Protein AF-A0A2S9IX13-F1 (afdb_monomer_lite)

InterPro domains:
  IPR019446 25S rRNA (uridine-N(3))-methyltransferase BMT5-like [PF10354] (1-158)

Sequence (164 aa):
MLLGEGNLSFSVSLAQLAEQNVDMVSTTFEKEVHYSETAAKNARFLRRRGIKVLSGVDATDLTKFFGPVRFDLIVFQFPNVGSREPLYGRNPNHVLVRRVLGSAGSHLSYKGQVAITVVNSPHYDGAFDMDSAAKRNGYEPPRAHPFKFSDYPGYTHVKRKRTA

Structure (mmCIF, N/CA/C/O backbone):
data_AF-A0A2S9IX13-F1
#
_entry.id   AF-A0A2S9IX13-F1
#
loop_
_atom_site.group_PDB
_atom_site.id
_atom_site.type_symbol
_atom_site.label_atom_id
_atom_site.label_alt_id
_atom_site.label_comp_id
_atom_site.label_asym_id
_atom_site.label_entity_id
_atom_site.label_seq_id
_atom_site.pdbx_PDB_ins_code
_atom_site.Cartn_x
_atom_site.Cartn_y
_atom_site.Cartn_z
_atom_site.occupancy
_atom_site.B_iso_or_equiv
_atom_site.auth_seq_id
_atom_site.auth_comp_id
_atom_site.auth_asym_id
_atom_site.auth_atom_id
_atom_site.pdbx_PDB_model_num
ATOM 1 N N . MET A 1 1 ? -5.699 -5.256 5.103 1.00 97.00 1 MET A N 1
ATOM 2 C CA . MET A 1 1 ? -4.713 -4.193 5.405 1.00 97.00 1 MET A CA 1
ATOM 3 C C . MET A 1 1 ? -4.647 -3.201 4.252 1.00 97.00 1 MET A C 1
ATOM 5 O O . MET A 1 1 ? -4.562 -3.629 3.108 1.00 97.00 1 MET A O 1
ATOM 9 N N . LEU A 1 2 ? -4.654 -1.902 4.549 1.00 97.50 2 LEU A N 1
ATOM 10 C CA . LEU A 1 2 ? -4.349 -0.827 3.600 1.00 97.50 2 LEU A CA 1
ATOM 11 C C . LEU A 1 2 ? -2.910 -0.370 3.841 1.00 97.50 2 LEU A C 1
ATOM 13 O O . LEU A 1 2 ? -2.577 0.061 4.944 1.00 97.50 2 LEU A O 1
ATOM 17 N N . LEU A 1 3 ? -2.057 -0.539 2.838 1.00 97.06 3 LEU A N 1
ATOM 18 C CA . LEU A 1 3 ? -0.615 -0.368 2.936 1.00 97.06 3 LEU A CA 1
ATOM 19 C C . LEU A 1 3 ? -0.181 0.967 2.334 1.00 97.06 3 LEU A C 1
ATOM 21 O O . LEU A 1 3 ? -0.524 1.270 1.195 1.00 97.06 3 LEU A O 1
ATOM 25 N N . GLY A 1 4 ? 0.633 1.729 3.065 1.00 95.06 4 GLY A N 1
ATOM 26 C CA . GLY A 1 4 ? 1.297 2.916 2.520 1.00 95.06 4 GLY A CA 1
ATOM 27 C C . GLY A 1 4 ? 0.342 4.052 2.147 1.00 95.06 4 GLY A C 1
ATOM 28 O O . GLY A 1 4 ? 0.615 4.800 1.210 1.00 95.06 4 GLY A O 1
ATOM 29 N N . GLU A 1 5 ? -0.762 4.189 2.875 1.00 94.38 5 GLU A N 1
ATOM 30 C CA . GLU A 1 5 ? -1.694 5.300 2.741 1.00 94.38 5 GLU A CA 1
ATOM 31 C C . GLU A 1 5 ? -0.963 6.643 2.896 1.00 94.38 5 GLU A C 1
ATOM 33 O O . GLU A 1 5 ? -0.013 6.787 3.671 1.00 94.38 5 GLU A O 1
ATOM 38 N N . GLY A 1 6 ? -1.420 7.642 2.139 1.00 91.44 6 GLY A N 1
ATOM 39 C CA . GLY A 1 6 ? -0.958 9.021 2.272 1.00 91.44 6 GLY A CA 1
ATOM 40 C C . GLY A 1 6 ? -1.638 9.702 3.455 1.00 91.44 6 GLY A C 1
ATOM 41 O O . GLY A 1 6 ? -1.281 9.505 4.610 1.00 91.44 6 GLY A O 1
ATOM 42 N N . ASN A 1 7 ? -2.675 10.487 3.170 1.00 95.06 7 ASN A N 1
ATOM 43 C CA . ASN A 1 7 ? -3.451 11.191 4.192 1.00 95.06 7 ASN A CA 1
ATOM 44 C C . ASN A 1 7 ? -4.575 10.346 4.826 1.00 95.06 7 ASN A C 1
ATOM 46 O O . ASN A 1 7 ? -5.467 10.920 5.446 1.00 95.06 7 ASN A O 1
ATOM 50 N N . LEU A 1 8 ? -4.579 9.020 4.634 1.00 96.88 8 LEU A N 1
ATOM 51 C CA . LEU A 1 8 ? -5.592 8.078 5.144 1.00 96.88 8 LEU A CA 1
ATOM 52 C C . LEU A 1 8 ? -7.029 8.290 4.621 1.00 96.88 8 LEU A C 1
ATOM 54 O O . LEU A 1 8 ? -7.963 7.678 5.135 1.00 96.88 8 LEU A O 1
ATOM 58 N N . SER A 1 9 ? -7.250 9.152 3.622 1.00 96.31 9 SER A N 1
ATOM 59 C CA . SER A 1 9 ? -8.612 9.463 3.153 1.00 96.31 9 SER A CA 1
ATOM 60 C C . SER A 1 9 ? -9.317 8.273 2.496 1.00 96.31 9 SER A C 1
ATOM 62 O O . SER A 1 9 ? -10.529 8.139 2.640 1.00 96.31 9 SER A O 1
ATOM 64 N N . PHE A 1 10 ? -8.582 7.365 1.846 1.00 95.25 10 PHE A N 1
ATOM 65 C CA . PHE A 1 10 ? -9.175 6.142 1.300 1.00 95.25 10 PHE A CA 1
ATOM 66 C C . PHE A 1 10 ? -9.645 5.213 2.416 1.00 95.25 10 PHE A C 1
ATOM 68 O O . PHE A 1 10 ? -10.772 4.725 2.392 1.00 95.25 10 PHE A O 1
ATOM 75 N N . SER A 1 11 ? -8.804 5.037 3.439 1.00 96.12 11 SER A N 1
ATOM 76 C CA . SER A 1 11 ? -9.167 4.302 4.652 1.00 96.12 11 SER A CA 1
ATOM 77 C C . SER A 1 11 ? -10.440 4.853 5.299 1.00 96.12 11 SER A C 1
ATOM 79 O O . SER A 1 11 ? -11.306 4.081 5.705 1.00 96.12 11 SER A O 1
ATOM 81 N N . VAL A 1 12 ? -10.567 6.183 5.387 1.00 96.19 12 VAL A N 1
ATOM 82 C CA . VAL A 1 12 ? -11.772 6.847 5.915 1.00 96.19 12 VAL A CA 1
ATOM 83 C C . VAL A 1 12 ? -12.986 6.544 5.045 1.00 96.19 12 VAL A C 1
ATOM 85 O O . VAL A 1 12 ? -14.016 6.151 5.585 1.00 96.19 12 VAL A O 1
ATOM 88 N N . SER A 1 13 ? -12.853 6.675 3.724 1.00 94.81 13 SER A N 1
ATOM 89 C CA . SER A 1 13 ? -13.936 6.400 2.777 1.00 94.81 13 SER A CA 1
ATOM 90 C C . SER A 1 13 ? -14.454 4.963 2.909 1.00 94.81 13 SER A C 1
ATOM 92 O O . SER A 1 13 ? -15.651 4.752 3.086 1.00 94.81 13 SER A O 1
ATOM 94 N N . LEU A 1 14 ? -13.555 3.973 2.961 1.00 93.56 14 LEU A N 1
ATOM 95 C CA . LEU A 1 14 ? -13.926 2.572 3.188 1.00 93.56 14 LEU A CA 1
ATOM 96 C C . LEU A 1 14 ? -14.633 2.357 4.531 1.00 93.56 14 LEU A C 1
ATOM 98 O O . LEU A 1 14 ? -15.655 1.679 4.589 1.00 93.56 14 LEU A O 1
ATOM 102 N N . ALA A 1 15 ? -14.127 2.962 5.607 1.00 93.88 15 ALA A N 1
ATOM 103 C CA . ALA A 1 15 ? -14.741 2.860 6.931 1.00 93.88 15 ALA A CA 1
ATOM 104 C C . ALA A 1 15 ? -16.132 3.522 7.008 1.00 93.88 15 ALA A C 1
ATOM 106 O O . ALA A 1 15 ? -16.931 3.191 7.886 1.00 93.88 15 ALA A O 1
ATOM 107 N N . GLN A 1 16 ? -16.412 4.490 6.132 1.00 92.00 16 GLN A N 1
ATOM 108 C CA . GLN A 1 16 ? -17.718 5.140 6.019 1.00 92.00 16 GLN A CA 1
ATOM 109 C C . GLN A 1 16 ? -18.697 4.345 5.154 1.00 92.00 16 GLN A C 1
ATOM 111 O O . GLN A 1 16 ? -19.881 4.335 5.472 1.00 92.00 16 GLN A O 1
ATOM 116 N N . LEU A 1 17 ? -18.211 3.700 4.091 1.00 90.69 17 LEU A N 1
ATOM 117 C CA . LEU A 1 17 ? -19.016 2.854 3.207 1.00 90.69 17 LEU A CA 1
ATOM 118 C C . LEU A 1 17 ? -19.413 1.526 3.854 1.00 90.69 17 LEU A C 1
ATOM 120 O O . LEU A 1 17 ? -20.418 0.934 3.476 1.00 90.69 17 LEU A O 1
ATOM 124 N N . ALA A 1 18 ? -18.623 1.040 4.808 1.00 86.25 18 ALA A N 1
ATOM 125 C CA . ALA A 1 18 ? -18.929 -0.200 5.491 1.00 86.25 18 ALA A CA 1
ATOM 126 C C . ALA A 1 18 ? -20.147 -0.057 6.415 1.00 86.25 18 ALA A C 1
ATOM 128 O O . ALA A 1 18 ? -20.168 0.775 7.323 1.00 86.25 18 ALA A O 1
ATOM 129 N N . GLU A 1 19 ? -21.134 -0.930 6.212 1.00 75.44 19 GLU A N 1
ATOM 130 C CA . GLU A 1 19 ? -22.338 -1.027 7.048 1.00 75.44 19 GLU A CA 1
ATOM 131 C C . GLU A 1 19 ? -22.031 -1.535 8.468 1.00 75.44 19 GLU A C 1
ATOM 133 O O . GLU A 1 19 ? -22.793 -1.297 9.402 1.00 75.44 19 GLU A O 1
ATOM 138 N N . GLN A 1 20 ? -20.902 -2.231 8.636 1.00 77.31 20 GLN A N 1
ATOM 139 C CA . GLN A 1 20 ? -20.442 -2.821 9.892 1.00 77.31 20 GLN A CA 1
ATOM 140 C C . GLN A 1 20 ? -19.000 -2.401 10.201 1.00 77.31 20 GLN A C 1
ATOM 142 O O . GLN A 1 20 ? -18.292 -1.857 9.352 1.00 77.31 20 GLN A O 1
ATOM 147 N N . ASN A 1 21 ? -18.547 -2.673 11.430 1.00 78.62 21 ASN A N 1
ATOM 148 C CA . ASN A 1 21 ? -17.154 -2.455 11.813 1.00 78.62 21 ASN A CA 1
ATOM 149 C C . ASN A 1 21 ? -16.223 -3.249 10.888 1.00 78.62 21 ASN A C 1
ATOM 151 O O . ASN A 1 21 ? -16.325 -4.470 10.790 1.00 78.62 21 ASN A O 1
ATOM 155 N N . VAL A 1 22 ? -15.307 -2.546 10.222 1.00 82.88 22 VAL A N 1
ATOM 156 C CA . VAL A 1 22 ? -14.321 -3.163 9.334 1.00 82.88 22 VAL A CA 1
ATOM 157 C C . VAL A 1 22 ? -13.132 -3.626 10.161 1.00 82.88 22 VAL A C 1
ATOM 159 O O . VAL A 1 22 ? -12.460 -2.802 10.786 1.00 82.88 22 VAL A O 1
ATOM 162 N N . ASP A 1 23 ? -12.826 -4.923 10.114 1.00 90.94 23 ASP A N 1
ATOM 163 C CA . ASP A 1 23 ? -11.546 -5.434 10.601 1.00 90.94 23 ASP A CA 1
ATOM 164 C C . ASP A 1 23 ? -10.439 -5.064 9.605 1.00 90.94 23 ASP A C 1
ATOM 166 O O . ASP A 1 23 ? -10.137 -5.767 8.637 1.00 90.94 23 ASP A O 1
ATOM 170 N N . MET A 1 24 ? -9.887 -3.866 9.789 1.00 94.62 24 MET A N 1
ATOM 171 C CA . MET A 1 24 ? -8.820 -3.343 8.952 1.00 94.62 24 MET A CA 1
ATOM 172 C C . MET A 1 24 ? -7.705 -2.710 9.773 1.00 94.62 24 MET A C 1
ATOM 174 O O . MET A 1 24 ? -7.908 -2.035 10.781 1.00 94.62 24 MET A O 1
ATOM 178 N N . VAL A 1 25 ? -6.496 -2.867 9.245 1.00 97.81 25 VAL A N 1
ATOM 179 C CA . VAL A 1 25 ? -5.320 -2.093 9.631 1.00 97.81 25 VAL A CA 1
ATOM 180 C C . VAL A 1 25 ? -4.989 -1.151 8.485 1.00 97.81 25 VAL A C 1
ATOM 182 O O . VAL A 1 25 ? -4.886 -1.598 7.340 1.00 97.81 25 VAL A O 1
ATOM 185 N N . SER A 1 26 ? -4.809 0.128 8.794 1.00 97.81 26 SER A N 1
ATOM 186 C CA . SER A 1 26 ? -4.337 1.143 7.856 1.00 97.81 26 SER A CA 1
ATOM 187 C C . SER A 1 26 ? -2.923 1.576 8.227 1.00 97.81 26 SER A C 1
ATOM 189 O O . SER A 1 26 ? -2.625 1.789 9.407 1.00 97.81 26 SER A O 1
ATOM 191 N N . THR A 1 27 ? -2.032 1.661 7.242 1.00 98.19 27 THR A N 1
ATOM 192 C CA . THR A 1 27 ? -0.629 2.001 7.474 1.00 98.19 27 THR A CA 1
ATOM 193 C C . THR A 1 27 ? -0.173 3.169 6.623 1.00 98.19 27 THR A C 1
ATOM 195 O O . THR A 1 27 ? -0.571 3.291 5.470 1.00 98.19 27 THR A O 1
ATOM 198 N N . THR A 1 28 ? 0.713 4.002 7.164 1.00 96.94 28 THR A N 1
ATOM 199 C CA . THR A 1 28 ? 1.405 5.059 6.415 1.00 96.94 28 THR A CA 1
ATOM 200 C C . THR A 1 28 ? 2.909 4.831 6.468 1.00 96.94 28 THR A C 1
ATOM 202 O O . THR A 1 28 ? 3.443 4.400 7.490 1.00 96.94 28 THR A O 1
ATOM 205 N N . PHE A 1 29 ? 3.620 5.191 5.399 1.00 94.88 29 PHE A N 1
ATOM 206 C CA . PHE A 1 29 ? 5.088 5.229 5.440 1.00 94.88 29 PHE A CA 1
ATOM 207 C C . PHE A 1 29 ? 5.605 6.426 6.245 1.00 94.88 29 PHE A C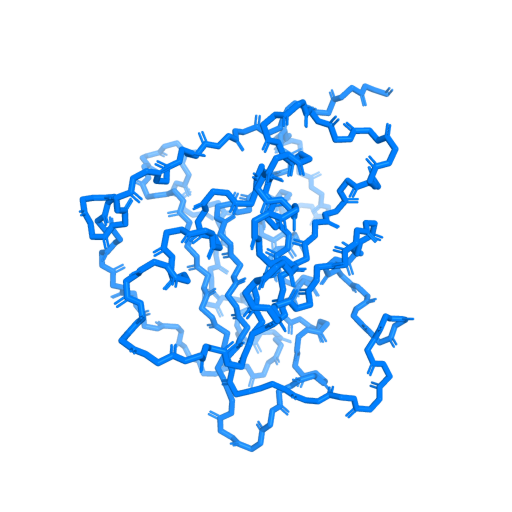 1
ATOM 209 O O . PHE A 1 29 ? 6.638 6.357 6.901 1.00 94.88 29 PHE A O 1
ATOM 216 N N . GLU A 1 30 ? 4.899 7.555 6.186 1.00 93.75 30 GLU A N 1
ATOM 217 C CA . GLU A 1 30 ? 5.215 8.720 7.008 1.00 93.75 30 GLU A CA 1
ATOM 218 C C . GLU A 1 30 ? 4.991 8.399 8.490 1.00 93.75 30 GLU A C 1
ATOM 220 O O . GLU A 1 30 ? 4.031 7.704 8.836 1.00 93.75 30 GLU A O 1
ATOM 225 N N . LYS A 1 31 ? 5.888 8.880 9.358 1.00 95.81 31 LYS A N 1
ATOM 226 C CA . LYS A 1 31 ? 5.717 8.796 10.812 1.00 95.81 31 LYS A CA 1
ATOM 227 C C . LYS A 1 31 ? 4.663 9.801 11.258 1.00 95.81 31 LYS A C 1
ATOM 229 O O . LYS A 1 31 ? 4.610 10.905 10.731 1.00 95.81 31 LYS A O 1
ATOM 234 N N . GLU A 1 32 ? 3.896 9.454 12.283 1.00 95.25 32 GLU A N 1
ATOM 235 C CA . GLU A 1 32 ? 2.777 10.277 12.763 1.00 95.25 32 GLU A CA 1
ATOM 236 C C . GLU A 1 32 ? 3.171 11.713 13.147 1.00 95.25 32 GLU A C 1
ATOM 238 O O . GLU A 1 32 ? 2.407 12.640 12.906 1.00 95.25 32 GLU A O 1
ATOM 243 N N . VAL A 1 33 ? 4.393 11.924 13.648 1.00 96.50 33 VAL A N 1
ATOM 244 C CA . VAL A 1 33 ? 4.935 13.264 13.954 1.00 96.50 33 VAL A CA 1
ATOM 245 C C . VAL A 1 33 ? 5.012 14.195 12.733 1.00 96.50 33 VAL A C 1
ATOM 247 O O . VAL A 1 33 ? 5.068 15.410 12.888 1.00 96.50 33 VAL A O 1
ATOM 250 N N . HIS A 1 34 ? 4.999 13.642 11.519 1.00 96.12 34 HIS A N 1
ATOM 251 C CA . HIS A 1 34 ? 5.045 14.395 10.264 1.00 96.12 34 HIS A CA 1
ATOM 252 C C . HIS A 1 34 ? 3.689 14.464 9.555 1.00 96.12 34 HIS A C 1
ATOM 254 O O . HIS A 1 34 ? 3.602 15.005 8.457 1.00 96.12 34 HIS A O 1
ATOM 260 N N . TYR A 1 35 ? 2.622 13.940 10.162 1.00 96.38 35 TYR A N 1
ATOM 261 C CA . TYR A 1 35 ? 1.299 14.007 9.562 1.00 96.38 35 TYR A CA 1
ATOM 262 C C . TYR A 1 35 ? 0.850 15.450 9.345 1.00 96.38 35 TYR A C 1
ATOM 264 O O . TYR A 1 35 ? 0.857 16.277 10.256 1.00 96.38 35 TYR A O 1
ATOM 272 N N . SER A 1 36 ? 0.341 15.716 8.142 1.00 96.00 36 SER A N 1
ATOM 273 C CA . SER A 1 36 ? -0.499 16.892 7.903 1.00 96.00 36 SER A CA 1
ATOM 274 C C . SER A 1 36 ? -1.717 16.896 8.835 1.00 96.00 36 SER A C 1
ATOM 276 O O . SER A 1 36 ? -2.174 15.846 9.295 1.00 96.00 36 SER A O 1
ATOM 278 N N . GLU A 1 37 ? -2.322 18.066 9.042 1.00 96.62 37 GLU A N 1
ATOM 279 C CA . GLU A 1 37 ? -3.553 18.188 9.831 1.00 96.62 37 GLU A CA 1
ATOM 280 C C . GLU A 1 37 ? -4.665 17.251 9.323 1.00 96.62 37 GLU A C 1
ATOM 282 O O . GLU A 1 37 ? -5.354 16.601 10.112 1.00 96.62 37 GLU A O 1
ATOM 287 N N . THR A 1 38 ? -4.782 17.111 7.996 1.00 96.19 38 THR A N 1
ATOM 288 C CA . THR A 1 38 ? -5.739 16.193 7.360 1.00 96.19 38 THR A CA 1
ATOM 289 C C . THR A 1 38 ? -5.434 14.737 7.706 1.00 96.19 38 THR A C 1
ATOM 291 O O . THR A 1 38 ? -6.333 14.011 8.132 1.00 96.19 38 THR A O 1
ATOM 294 N N . ALA A 1 39 ? -4.175 14.308 7.576 1.00 96.94 39 ALA A N 1
ATOM 295 C CA . ALA A 1 39 ? -3.770 12.945 7.919 1.00 96.94 39 ALA A CA 1
ATOM 296 C C . ALA A 1 39 ? -4.016 12.646 9.407 1.00 96.94 39 ALA A C 1
ATOM 298 O O . ALA A 1 39 ? -4.602 11.618 9.743 1.00 96.94 39 ALA A O 1
ATOM 299 N N . ALA A 1 40 ? -3.676 13.582 10.297 1.00 98.12 40 ALA A N 1
ATOM 300 C CA . ALA A 1 40 ? -3.911 13.444 11.731 1.00 98.12 40 ALA A CA 1
ATOM 301 C C . ALA A 1 40 ? -5.412 13.378 12.075 1.00 98.12 40 ALA A C 1
ATOM 303 O O . ALA A 1 40 ? -5.828 12.571 12.912 1.00 98.12 40 ALA A O 1
ATOM 304 N N . LYS A 1 41 ? -6.251 14.190 11.416 1.00 98.12 41 LYS A N 1
ATOM 305 C CA . LYS A 1 41 ? -7.715 14.141 11.569 1.00 98.12 41 LYS A CA 1
ATOM 306 C C . LYS A 1 41 ? -8.280 12.793 11.116 1.00 98.12 41 LYS A C 1
ATOM 308 O O . LYS A 1 41 ? -9.066 12.196 11.854 1.00 98.12 41 LYS A O 1
ATOM 313 N N . ASN A 1 42 ? -7.844 12.295 9.962 1.00 98.31 42 ASN A N 1
ATOM 314 C CA . ASN A 1 42 ? -8.278 11.006 9.425 1.00 98.31 42 ASN A CA 1
ATOM 315 C C . ASN A 1 42 ? -7.816 9.838 10.310 1.00 98.31 42 ASN A C 1
ATOM 317 O O . ASN A 1 42 ? -8.618 8.963 10.631 1.00 98.31 42 ASN A O 1
ATOM 321 N N . ALA A 1 43 ? -6.576 9.866 10.812 1.00 98.19 43 ALA A N 1
ATOM 322 C CA . ALA A 1 43 ? -6.073 8.878 11.768 1.00 98.19 43 ALA A CA 1
ATOM 323 C C . ALA A 1 43 ? -6.930 8.820 13.042 1.00 98.19 43 ALA A C 1
ATOM 325 O O . ALA A 1 43 ? -7.309 7.737 13.492 1.00 98.19 43 ALA A O 1
ATOM 326 N N . ARG A 1 44 ? -7.286 9.983 13.611 1.00 98.25 44 ARG A N 1
ATOM 327 C CA . ARG A 1 44 ? -8.174 10.058 14.785 1.00 98.25 44 ARG A CA 1
ATOM 328 C C . ARG A 1 44 ? -9.567 9.510 14.490 1.00 98.25 44 ARG A C 1
ATOM 330 O O . ARG A 1 44 ? -10.112 8.796 15.327 1.00 98.25 44 ARG A O 1
ATOM 337 N N . PHE A 1 45 ? -10.137 9.830 13.329 1.00 96.94 45 PHE A N 1
ATOM 338 C CA . PHE A 1 45 ? -11.437 9.298 12.916 1.00 96.94 45 PHE A CA 1
ATOM 339 C C . PHE A 1 45 ? -11.420 7.765 12.849 1.00 96.94 45 PHE A C 1
ATOM 341 O O . PHE A 1 45 ? -12.272 7.119 13.455 1.00 96.94 45 PHE A O 1
ATOM 348 N N . LEU A 1 46 ? -10.415 7.187 12.186 1.00 97.12 46 LEU A N 1
ATOM 349 C CA . LEU A 1 46 ? -10.265 5.737 12.047 1.00 97.12 46 LEU A CA 1
ATOM 350 C C . LEU A 1 46 ? -10.114 5.051 13.409 1.00 97.12 46 LEU A C 1
ATOM 352 O O . LEU A 1 46 ? -10.844 4.112 13.712 1.00 97.12 46 LEU A O 1
ATOM 356 N N . ARG A 1 47 ? -9.245 5.576 14.280 1.00 96.88 47 ARG A N 1
ATOM 357 C CA . ARG A 1 47 ? -9.045 5.028 15.633 1.00 96.88 47 ARG A CA 1
ATOM 358 C C . ARG A 1 47 ? -10.324 5.059 16.472 1.00 96.88 47 ARG A C 1
ATOM 360 O O . ARG A 1 47 ? -10.605 4.099 17.180 1.00 96.88 47 ARG A O 1
ATOM 367 N N . ARG A 1 48 ? -11.137 6.118 16.359 1.00 95.38 48 ARG A N 1
ATOM 368 C CA . ARG A 1 48 ? -12.455 6.201 17.024 1.00 95.38 48 ARG A CA 1
ATOM 369 C C . ARG A 1 48 ? -13.458 5.164 16.507 1.00 95.38 48 ARG A C 1
ATOM 371 O O . ARG A 1 48 ? -14.371 4.811 17.239 1.00 95.38 48 ARG A O 1
ATOM 378 N N . ARG A 1 49 ? -13.283 4.672 15.277 1.00 92.94 49 ARG A N 1
ATOM 379 C CA . ARG A 1 49 ? -14.053 3.563 14.686 1.00 92.94 49 ARG A CA 1
ATOM 380 C C . ARG A 1 49 ? -13.462 2.179 15.009 1.00 92.94 49 ARG A C 1
ATOM 382 O O . ARG A 1 49 ? -13.901 1.195 14.431 1.00 92.94 49 ARG A O 1
ATOM 389 N N . GLY A 1 50 ? -12.462 2.093 15.890 1.00 94.25 50 GLY A N 1
ATOM 390 C CA . GLY A 1 50 ? -11.799 0.832 16.247 1.00 94.25 50 GLY A CA 1
ATOM 391 C C . GLY A 1 50 ? -10.759 0.349 15.230 1.00 94.25 50 GLY A C 1
ATOM 392 O O . GLY A 1 50 ? -10.182 -0.718 15.409 1.00 94.25 50 GLY A O 1
ATOM 393 N N . ILE A 1 51 ? -10.472 1.133 14.187 1.00 96.25 51 ILE A N 1
ATOM 394 C CA . ILE A 1 51 ? -9.503 0.769 13.150 1.00 96.25 51 ILE A CA 1
ATOM 395 C C . ILE A 1 51 ? -8.082 1.050 13.639 1.00 96.25 51 ILE A C 1
ATOM 397 O O . ILE A 1 51 ? -7.757 2.155 14.093 1.00 96.25 51 ILE A O 1
ATOM 401 N N . LYS A 1 52 ? -7.197 0.062 13.486 1.00 96.94 52 LYS A N 1
ATOM 402 C CA . LYS A 1 52 ? -5.780 0.207 13.830 1.00 96.94 52 LYS A CA 1
ATOM 403 C C . LYS A 1 52 ? -5.065 1.050 12.772 1.00 96.94 52 LYS A C 1
ATOM 405 O O . LYS A 1 52 ? -5.075 0.710 11.592 1.00 96.94 52 LYS A O 1
ATOM 410 N N . VAL A 1 53 ? -4.399 2.122 13.207 1.00 98.00 53 VAL A N 1
ATOM 411 C CA . VAL A 1 53 ? 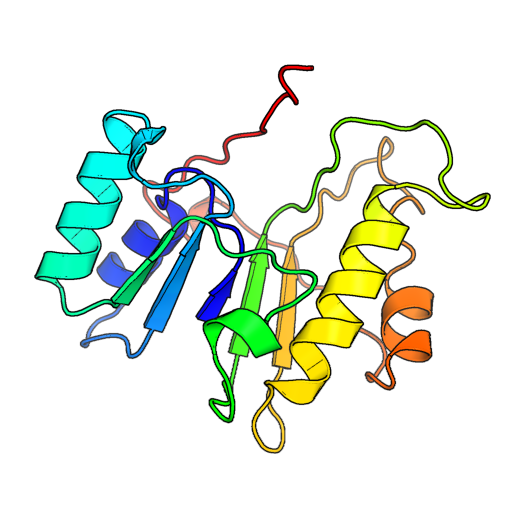-3.586 3.000 12.346 1.00 98.00 53 VAL A CA 1
ATOM 412 C C . VAL A 1 53 ? -2.125 2.944 12.783 1.00 98.00 53 VAL A C 1
ATOM 414 O O . VAL A 1 53 ? -1.813 3.345 13.909 1.00 98.00 53 VAL A O 1
ATOM 417 N N . LEU A 1 54 ? -1.249 2.461 11.899 1.00 97.94 54 LEU A N 1
ATOM 418 C CA . LEU A 1 54 ? 0.195 2.338 12.124 1.00 97.94 54 LEU A CA 1
ATOM 419 C C . LEU A 1 54 ? 0.974 3.301 11.221 1.00 97.94 54 LEU A C 1
ATOM 421 O O . LEU A 1 54 ? 0.761 3.335 10.014 1.00 97.94 54 LEU A O 1
ATOM 425 N N . SER A 1 55 ? 1.905 4.059 11.793 1.00 97.38 55 SER A N 1
ATOM 426 C CA . SER A 1 55 ? 2.738 5.010 11.049 1.00 97.38 55 SER A CA 1
ATOM 427 C C . SER A 1 55 ? 4.180 4.520 10.920 1.00 97.38 55 SER A C 1
ATOM 429 O O . SER A 1 55 ? 4.620 3.661 11.685 1.00 97.38 55 SER A O 1
ATOM 431 N N . GLY A 1 56 ? 4.927 5.054 9.951 1.00 96.69 56 GLY A N 1
ATOM 432 C CA . GLY A 1 56 ? 6.325 4.672 9.731 1.00 96.69 56 GLY A CA 1
ATOM 433 C C . GLY A 1 56 ? 6.533 3.265 9.158 1.00 96.69 56 GLY A C 1
ATOM 434 O O . GLY A 1 56 ? 7.626 2.720 9.310 1.00 96.69 56 GLY A O 1
ATOM 435 N N . VAL A 1 57 ? 5.509 2.658 8.552 1.00 97.31 57 VAL A N 1
ATOM 436 C CA . VAL A 1 57 ? 5.574 1.282 8.038 1.00 97.31 57 VAL A CA 1
ATOM 437 C C . VAL A 1 57 ? 6.265 1.260 6.677 1.00 97.31 57 VAL A C 1
ATOM 439 O O . VAL A 1 57 ? 5.771 1.841 5.708 1.00 97.31 57 VAL A O 1
ATOM 442 N N . ASP A 1 58 ? 7.390 0.551 6.594 1.00 95.62 58 ASP A N 1
ATOM 443 C CA . ASP A 1 58 ? 8.050 0.250 5.324 1.00 95.62 58 ASP A CA 1
ATOM 444 C C . ASP A 1 58 ? 7.365 -0.946 4.655 1.00 95.62 58 ASP A C 1
ATOM 446 O O . ASP A 1 58 ? 7.446 -2.082 5.119 1.00 95.62 58 ASP A O 1
ATOM 450 N N . ALA A 1 59 ? 6.694 -0.682 3.534 1.00 95.06 59 ALA A N 1
ATOM 451 C CA . ALA A 1 59 ? 5.989 -1.687 2.745 1.00 95.06 59 ALA A CA 1
ATOM 452 C C . ALA A 1 59 ? 6.911 -2.764 2.142 1.00 95.06 59 ALA A C 1
ATOM 454 O O . ALA A 1 59 ? 6.419 -3.786 1.665 1.00 95.06 59 ALA A O 1
ATOM 455 N N . THR A 1 60 ? 8.227 -2.537 2.129 1.00 95.25 60 THR A N 1
ATOM 456 C CA . THR A 1 60 ? 9.220 -3.496 1.632 1.00 95.25 60 THR A CA 1
ATOM 457 C C . THR A 1 60 ? 9.763 -4.434 2.717 1.00 95.25 60 THR A C 1
ATOM 459 O O . THR A 1 60 ? 10.460 -5.389 2.378 1.00 95.25 60 THR A O 1
ATOM 462 N N . ASP A 1 61 ? 9.397 -4.216 3.988 1.00 95.50 61 ASP A N 1
ATOM 463 C CA . ASP A 1 61 ? 9.775 -5.052 5.137 1.00 95.50 61 ASP A CA 1
ATOM 464 C C . ASP A 1 61 ? 8.642 -5.134 6.184 1.00 95.50 61 ASP A C 1
ATOM 466 O O . ASP A 1 61 ? 8.742 -4.647 7.311 1.00 95.50 61 ASP A O 1
ATOM 470 N N . LEU A 1 62 ? 7.520 -5.750 5.804 1.00 97.00 62 LEU A N 1
ATOM 471 C CA . LEU A 1 62 ? 6.352 -5.959 6.665 1.00 97.00 62 LEU A CA 1
ATOM 472 C C . LEU A 1 62 ? 6.640 -6.849 7.883 1.00 97.00 62 LEU A C 1
ATOM 474 O O . LEU A 1 62 ? 6.013 -6.652 8.929 1.00 97.00 62 LEU A O 1
ATOM 478 N N . THR A 1 63 ? 7.604 -7.770 7.793 1.00 96.12 63 THR A N 1
ATOM 479 C CA . THR A 1 63 ? 7.966 -8.691 8.885 1.00 96.12 63 THR A CA 1
ATOM 480 C C . THR A 1 63 ? 8.320 -7.925 10.151 1.00 96.12 63 THR A C 1
ATOM 482 O O . THR A 1 63 ? 7.869 -8.284 11.242 1.00 96.12 63 THR A O 1
ATOM 485 N N . LYS A 1 64 ? 9.044 -6.811 10.001 1.00 95.25 64 LYS A N 1
ATOM 486 C CA . LYS A 1 64 ? 9.435 -5.924 11.101 1.00 95.25 64 LYS A CA 1
ATOM 487 C C . LYS A 1 64 ? 8.253 -5.331 11.877 1.00 95.25 64 LYS A C 1
ATOM 489 O O . LYS A 1 64 ? 8.400 -5.018 13.056 1.00 95.25 64 LYS A O 1
ATOM 494 N N . PHE A 1 65 ? 7.098 -5.161 11.235 1.00 95.75 65 PHE A N 1
ATOM 495 C CA . PHE A 1 65 ? 5.936 -4.479 11.817 1.00 95.75 65 PHE A CA 1
ATOM 496 C C . PHE A 1 65 ? 4.810 -5.433 12.218 1.00 95.75 65 PHE A C 1
ATOM 498 O O . PHE A 1 65 ? 4.019 -5.107 13.105 1.00 95.75 65 PHE A O 1
ATOM 505 N N . PHE A 1 66 ? 4.722 -6.594 11.566 1.00 95.81 66 PHE A N 1
ATOM 506 C CA . PHE A 1 66 ? 3.582 -7.502 11.693 1.00 95.81 66 PHE A CA 1
ATOM 507 C C . PHE A 1 66 ? 3.945 -8.902 12.195 1.00 95.81 66 PHE A C 1
ATOM 509 O O . PHE A 1 66 ? 3.039 -9.651 12.554 1.00 95.81 66 PHE A O 1
ATOM 516 N N . GLY A 1 67 ? 5.230 -9.268 12.272 1.00 92.69 67 GLY A N 1
ATOM 517 C CA . GLY A 1 67 ? 5.655 -10.575 12.783 1.00 92.69 67 GLY A CA 1
ATOM 518 C C . GLY A 1 67 ? 4.911 -11.738 12.098 1.00 92.69 67 GLY A C 1
ATOM 519 O O . GLY A 1 67 ? 4.945 -11.841 10.873 1.00 92.69 67 GLY A O 1
ATOM 520 N N . PRO A 1 68 ? 4.213 -12.620 12.839 1.00 93.25 68 PRO A N 1
ATOM 521 C CA . PRO A 1 68 ? 3.484 -13.742 12.247 1.00 93.25 68 PRO A CA 1
ATOM 522 C C . PRO A 1 68 ? 2.089 -13.377 11.710 1.00 93.25 68 PRO A C 1
ATOM 524 O O . PRO A 1 68 ? 1.419 -14.243 11.152 1.00 93.25 68 PRO A O 1
ATOM 527 N N . VAL A 1 69 ? 1.621 -12.132 11.862 1.00 96.00 69 VAL A N 1
ATOM 528 C CA . VAL A 1 69 ? 0.267 -11.739 11.436 1.00 96.00 69 VAL A CA 1
ATOM 529 C C . VAL A 1 69 ? 0.108 -11.916 9.923 1.00 96.00 69 VAL A C 1
ATOM 531 O O . VAL A 1 69 ? 1.025 -11.619 9.147 1.00 96.00 69 VAL A O 1
ATOM 534 N N . ARG A 1 70 ? -1.063 -12.417 9.520 1.00 97.19 70 ARG A N 1
ATOM 535 C CA . ARG A 1 70 ? -1.468 -12.648 8.130 1.00 97.19 70 ARG A CA 1
ATOM 536 C C . ARG A 1 70 ? -2.742 -11.873 7.807 1.00 97.19 70 ARG A C 1
ATOM 538 O O . ARG A 1 70 ? -3.539 -11.606 8.701 1.00 97.19 70 ARG A O 1
ATOM 545 N N . PHE A 1 71 ? -2.925 -11.537 6.535 1.00 97.75 71 PHE A N 1
ATOM 546 C CA . PHE A 1 71 ? -4.075 -10.795 6.031 1.00 97.75 71 PHE A CA 1
ATOM 547 C C . PHE A 1 71 ? -4.696 -11.501 4.826 1.00 97.75 71 PHE A C 1
ATOM 549 O O . PHE A 1 71 ? -3.975 -11.996 3.960 1.00 97.75 71 PHE A O 1
ATOM 556 N N . ASP A 1 72 ? -6.024 -11.458 4.733 1.00 97.50 72 ASP A N 1
ATOM 557 C CA . ASP A 1 72 ? -6.757 -11.957 3.561 1.00 97.50 72 ASP A CA 1
ATOM 558 C C . ASP A 1 72 ? -6.646 -11.014 2.363 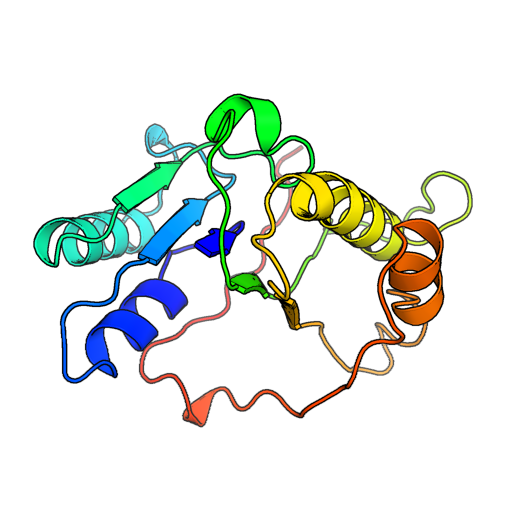1.00 97.50 72 ASP A C 1
ATOM 560 O O . ASP A 1 72 ? -6.680 -11.444 1.214 1.00 97.50 72 ASP A O 1
ATOM 564 N N . LEU A 1 73 ? -6.474 -9.717 2.621 1.00 97.50 73 LEU A N 1
ATOM 565 C CA . LEU A 1 73 ? -6.301 -8.708 1.585 1.00 97.50 73 LEU A CA 1
ATOM 566 C C . LEU A 1 73 ? -5.277 -7.659 2.012 1.00 97.50 73 LEU A C 1
ATOM 568 O O . LEU A 1 73 ? -5.416 -7.025 3.064 1.00 97.50 73 LEU A O 1
ATOM 572 N N . ILE A 1 74 ? -4.277 -7.430 1.167 1.00 98.25 74 ILE A N 1
ATOM 573 C CA . ILE A 1 74 ? -3.331 -6.317 1.274 1.00 98.25 74 ILE A CA 1
ATOM 574 C C . ILE A 1 74 ? -3.567 -5.383 0.088 1.00 98.25 74 ILE A C 1
ATOM 576 O O . ILE A 1 74 ? -3.374 -5.771 -1.059 1.00 98.25 74 ILE A O 1
ATOM 580 N N . VAL A 1 75 ? -3.981 -4.146 0.353 1.00 97.62 75 VAL A N 1
ATOM 581 C CA . VAL A 1 75 ? -4.245 -3.139 -0.685 1.00 97.62 75 VAL A CA 1
ATOM 582 C C . VAL A 1 75 ? -3.115 -2.119 -0.700 1.00 97.62 75 VAL A C 1
ATOM 584 O O . VAL A 1 75 ? -2.818 -1.533 0.338 1.00 97.62 75 VAL A O 1
ATOM 587 N N . PHE A 1 76 ? -2.512 -1.873 -1.861 1.00 96.25 76 PHE A N 1
ATOM 588 C CA . PHE A 1 76 ? -1.463 -0.871 -2.040 1.00 96.25 76 PHE A CA 1
ATOM 589 C C . PHE A 1 76 ? -1.807 0.079 -3.188 1.00 96.25 76 PHE A C 1
ATOM 591 O O . PHE A 1 76 ? -1.881 -0.317 -4.350 1.00 96.25 76 PHE A O 1
ATOM 598 N N . GLN A 1 77 ? -2.039 1.351 -2.871 1.00 91.88 77 GLN A N 1
ATOM 599 C CA . GLN A 1 77 ?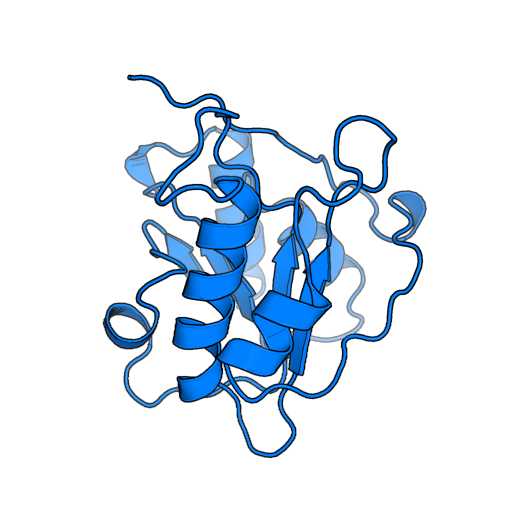 -2.589 2.297 -3.837 1.00 91.88 77 GLN A CA 1
ATOM 600 C C . GLN A 1 77 ? -1.561 3.279 -4.375 1.00 91.88 77 GLN A C 1
ATOM 602 O O . GLN A 1 77 ? -0.864 3.957 -3.626 1.00 91.88 77 GLN A O 1
ATOM 607 N N . PHE A 1 78 ? -1.559 3.401 -5.699 1.00 87.75 78 PHE A N 1
ATOM 608 C CA . PHE A 1 78 ? -0.798 4.363 -6.486 1.00 87.75 78 PHE A CA 1
ATOM 609 C C . PHE A 1 78 ? 0.683 4.457 -6.079 1.00 87.75 78 PHE A C 1
ATOM 611 O O . PHE A 1 78 ? 1.160 5.557 -5.772 1.00 87.75 78 PHE A O 1
ATOM 618 N N . PRO A 1 79 ? 1.433 3.332 -6.089 1.00 84.50 79 PRO A N 1
ATOM 619 C CA . PRO A 1 79 ? 2.861 3.357 -5.816 1.00 84.50 79 PRO A CA 1
ATOM 620 C C . PRO A 1 79 ? 3.573 4.354 -6.721 1.00 84.50 79 PRO A C 1
ATOM 622 O O . PRO A 1 79 ? 3.440 4.311 -7.946 1.00 84.50 79 PRO A O 1
ATOM 625 N N . ASN A 1 80 ? 4.355 5.242 -6.113 1.00 82.31 80 ASN A N 1
ATOM 626 C CA . ASN A 1 80 ? 5.137 6.221 -6.848 1.00 82.31 80 ASN A CA 1
ATOM 627 C C . ASN A 1 80 ? 6.420 6.565 -6.089 1.00 82.31 80 ASN A C 1
ATOM 629 O O . ASN A 1 80 ? 6.374 7.097 -4.980 1.00 82.31 80 ASN A O 1
ATOM 633 N N . VAL A 1 81 ? 7.566 6.279 -6.704 1.00 81.81 81 VAL A N 1
ATOM 634 C CA . VAL A 1 81 ? 8.895 6.603 -6.160 1.00 81.81 81 VAL A CA 1
ATOM 635 C C . VAL A 1 81 ? 9.278 8.069 -6.418 1.00 81.81 81 VAL A C 1
ATOM 637 O O . VAL A 1 81 ? 10.202 8.590 -5.796 1.00 81.81 81 VAL A O 1
ATOM 640 N N . GLY A 1 82 ? 8.573 8.761 -7.319 1.00 77.06 82 GLY A N 1
ATOM 641 C CA . GLY A 1 82 ? 8.861 10.152 -7.678 1.00 77.06 82 GLY A CA 1
ATOM 642 C C . GLY A 1 82 ? 10.147 10.334 -8.493 1.00 77.06 82 GLY A C 1
ATOM 643 O O . GLY A 1 82 ? 10.586 11.463 -8.673 1.00 77.06 82 GLY A O 1
ATOM 644 N N . SER A 1 83 ? 10.740 9.243 -8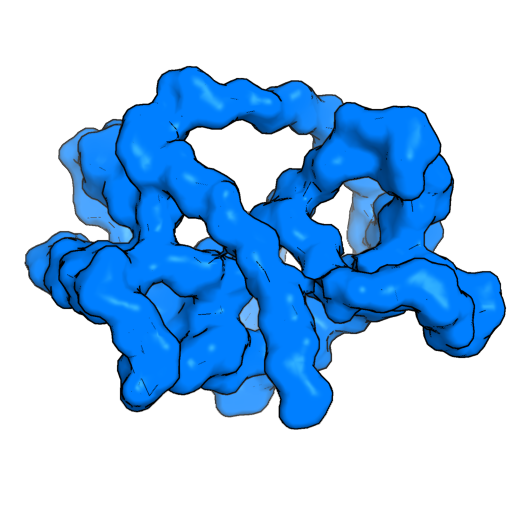.989 1.00 74.25 83 SER A N 1
ATOM 645 C CA . SER A 1 83 ? 11.916 9.241 -9.865 1.00 74.25 83 SER A CA 1
ATOM 646 C C . SER A 1 83 ? 11.697 8.305 -11.054 1.00 74.25 83 SER A C 1
ATOM 648 O O . SER A 1 83 ? 10.975 7.308 -10.949 1.00 74.25 83 SER A O 1
ATOM 650 N N . ARG A 1 84 ? 12.323 8.639 -12.187 1.00 72.25 84 ARG A N 1
ATOM 651 C CA . ARG A 1 84 ? 12.390 7.793 -13.390 1.00 72.25 84 ARG A CA 1
ATOM 652 C C . ARG A 1 84 ? 13.796 7.263 -13.658 1.00 72.25 84 ARG A C 1
ATOM 654 O O . ARG A 1 84 ? 13.958 6.495 -14.602 1.00 72.25 84 ARG A O 1
ATOM 661 N N . GLU A 1 85 ? 14.784 7.660 -12.858 1.00 81.56 85 GLU A N 1
ATOM 662 C CA . GLU A 1 85 ? 16.154 7.174 -13.002 1.00 81.56 85 GLU A CA 1
ATOM 663 C C . GLU A 1 85 ? 16.173 5.659 -12.784 1.00 81.56 85 GLU A C 1
ATOM 665 O O . GLU A 1 85 ? 15.727 5.200 -11.728 1.00 81.56 85 GLU A O 1
ATOM 670 N N . PRO A 1 86 ? 16.617 4.865 -13.775 1.00 83.38 86 PRO A N 1
ATOM 671 C CA . PRO A 1 86 ? 16.568 3.419 -13.667 1.00 83.38 86 PRO A CA 1
ATOM 672 C C . PRO A 1 86 ? 17.339 2.914 -12.450 1.00 83.38 86 PRO A C 1
ATOM 674 O O . PRO A 1 86 ? 18.502 3.249 -12.242 1.00 83.38 86 PRO A O 1
ATOM 677 N N . LEU A 1 87 ? 16.706 2.033 -11.684 1.00 80.19 87 LEU A N 1
ATOM 678 C CA . LEU A 1 87 ? 17.328 1.328 -10.575 1.00 80.19 87 LEU A CA 1
ATOM 679 C C . LEU A 1 87 ? 17.518 -0.132 -10.993 1.00 80.19 87 LEU A C 1
ATOM 681 O O . LEU A 1 87 ? 16.548 -0.826 -11.294 1.00 80.19 87 LEU A O 1
ATOM 685 N N . TYR A 1 88 ? 18.772 -0.589 -11.057 1.00 85.44 88 TYR A N 1
ATOM 686 C CA . TYR A 1 88 ? 19.140 -1.909 -11.598 1.00 85.44 88 TYR A CA 1
ATOM 687 C C . TYR A 1 88 ? 18.639 -2.140 -13.038 1.00 85.44 88 TYR A C 1
ATOM 689 O O . TYR A 1 88 ? 18.172 -3.225 -13.381 1.00 85.44 88 TYR A O 1
ATOM 697 N N . GLY A 1 89 ? 18.665 -1.094 -13.872 1.00 85.75 89 GLY A N 1
ATOM 698 C CA . GLY A 1 89 ? 18.166 -1.155 -15.252 1.00 85.75 89 GLY A CA 1
ATOM 699 C C . GLY A 1 89 ? 16.643 -1.302 -15.367 1.00 85.75 89 GLY A C 1
ATOM 700 O O . GLY A 1 89 ? 16.138 -1.628 -16.438 1.00 85.75 89 GLY A O 1
ATOM 701 N N . ARG A 1 90 ? 15.894 -1.088 -14.277 1.00 86.81 90 ARG A N 1
ATOM 702 C CA . ARG A 1 90 ? 14.428 -1.161 -14.248 1.00 86.81 90 ARG A CA 1
ATOM 703 C C . ARG A 1 90 ? 13.823 0.141 -13.751 1.00 86.81 90 ARG A C 1
ATOM 705 O O . ARG A 1 90 ? 14.456 0.914 -13.037 1.00 86.81 90 ARG A O 1
ATOM 712 N N . ASN A 1 91 ? 12.567 0.371 -14.117 1.00 89.12 91 ASN A N 1
ATOM 713 C CA . ASN A 1 91 ? 11.812 1.504 -13.605 1.00 89.12 91 ASN A CA 1
ATOM 714 C C . ASN A 1 91 ? 11.708 1.420 -12.063 1.00 89.12 91 ASN A C 1
ATOM 716 O O . ASN A 1 91 ? 11.364 0.353 -11.541 1.00 89.12 91 ASN A O 1
ATOM 720 N N . PRO A 1 92 ? 11.960 2.508 -11.315 1.00 90.00 92 PRO A N 1
ATOM 721 C CA . PRO A 1 92 ? 11.861 2.499 -9.855 1.00 90.00 92 PRO A CA 1
ATOM 722 C C . PRO A 1 92 ? 10.504 2.038 -9.313 1.00 90.00 92 PRO A C 1
ATOM 724 O O . PRO A 1 92 ? 10.458 1.369 -8.281 1.00 90.00 92 PRO A O 1
ATOM 727 N N . ASN A 1 93 ? 9.405 2.333 -10.012 1.00 90.12 93 ASN A N 1
ATOM 728 C CA . ASN A 1 93 ? 8.072 1.892 -9.601 1.00 90.12 93 ASN A CA 1
ATOM 729 C C . ASN A 1 93 ? 7.908 0.371 -9.728 1.00 90.12 93 ASN A C 1
ATOM 731 O O . ASN A 1 93 ? 7.344 -0.248 -8.828 1.00 90.12 93 ASN A O 1
ATOM 735 N N . HIS A 1 94 ? 8.468 -0.245 -10.777 1.00 92.31 94 HIS A N 1
ATOM 736 C CA . HIS A 1 94 ? 8.548 -1.705 -10.884 1.00 92.31 94 HIS A CA 1
ATOM 737 C C . HIS A 1 94 ? 9.359 -2.300 -9.726 1.00 92.31 94 HIS A C 1
ATOM 739 O O . HIS A 1 94 ? 8.927 -3.262 -9.091 1.00 92.31 94 HIS A O 1
ATOM 745 N N . VAL A 1 95 ? 10.520 -1.714 -9.401 1.00 93.44 95 VAL A N 1
ATOM 746 C CA . VAL A 1 95 ? 11.351 -2.195 -8.284 1.00 93.44 95 VAL A CA 1
ATOM 747 C C . VAL A 1 95 ? 10.601 -2.101 -6.953 1.00 93.44 95 VAL A C 1
ATOM 749 O O . VAL A 1 95 ? 10.659 -3.049 -6.165 1.00 93.44 95 VAL A O 1
ATOM 752 N N . LEU A 1 96 ? 9.876 -1.003 -6.715 1.00 94.06 96 LEU A N 1
ATOM 753 C CA . LEU A 1 96 ? 9.042 -0.824 -5.527 1.00 94.06 96 LEU A CA 1
ATOM 754 C C . LEU A 1 96 ? 7.948 -1.892 -5.452 1.00 94.06 96 LEU A C 1
ATOM 756 O O . LEU A 1 96 ? 7.881 -2.606 -4.455 1.00 94.06 96 LEU A O 1
ATOM 760 N N . VAL A 1 97 ? 7.140 -2.051 -6.505 1.00 95.25 97 VAL A N 1
ATOM 761 C CA . VAL A 1 97 ? 6.067 -3.059 -6.535 1.00 95.25 97 VAL A CA 1
ATOM 762 C C . VAL A 1 97 ? 6.626 -4.461 -6.316 1.00 95.25 97 VAL A C 1
ATOM 764 O O . VAL A 1 97 ? 6.102 -5.203 -5.490 1.00 95.25 97 VAL A O 1
ATOM 767 N N . ARG A 1 98 ? 7.736 -4.812 -6.977 1.00 95.81 98 ARG A N 1
ATOM 768 C CA . ARG A 1 98 ? 8.380 -6.119 -6.804 1.00 95.81 98 ARG A CA 1
ATOM 769 C C . ARG A 1 98 ? 8.779 -6.372 -5.350 1.00 95.81 98 ARG A C 1
ATOM 771 O O . ARG A 1 98 ? 8.567 -7.478 -4.861 1.00 95.81 98 ARG A O 1
ATOM 778 N N . ARG A 1 99 ? 9.366 -5.379 -4.673 1.00 96.44 99 ARG A N 1
ATOM 779 C CA . ARG A 1 99 ? 9.768 -5.493 -3.260 1.00 96.44 99 ARG A CA 1
ATOM 780 C C . ARG A 1 99 ? 8.557 -5.606 -2.336 1.00 96.44 99 ARG A C 1
ATOM 782 O O . ARG A 1 99 ? 8.574 -6.438 -1.437 1.00 96.44 99 ARG A O 1
ATOM 789 N N . VAL A 1 100 ? 7.507 -4.824 -2.587 1.00 97.12 100 VAL A N 1
ATOM 790 C CA . VAL A 1 100 ? 6.258 -4.896 -1.815 1.00 97.12 100 VAL A CA 1
ATOM 791 C C . VAL A 1 100 ? 5.590 -6.258 -1.974 1.00 97.12 100 VAL A C 1
ATOM 793 O O . VAL A 1 100 ? 5.201 -6.844 -0.975 1.00 97.12 100 VAL A O 1
ATOM 796 N N . LEU A 1 101 ? 5.513 -6.809 -3.189 1.00 97.88 101 LEU A N 1
ATOM 797 C CA . LEU A 1 101 ? 4.964 -8.151 -3.420 1.00 97.88 101 LEU A CA 1
ATOM 798 C C . LEU A 1 101 ? 5.758 -9.235 -2.683 1.00 97.88 101 LEU A C 1
ATOM 800 O O . LEU A 1 101 ? 5.157 -10.119 -2.072 1.00 97.88 101 LEU A O 1
ATOM 804 N N . GLY A 1 102 ? 7.091 -9.149 -2.705 1.00 97.31 102 GLY A N 1
ATOM 805 C CA . GLY A 1 102 ? 7.954 -10.074 -1.968 1.00 97.31 102 GLY A CA 1
ATOM 806 C C . GLY A 1 102 ? 7.745 -9.989 -0.458 1.00 97.31 102 GLY A C 1
ATOM 807 O O . GLY A 1 102 ? 7.649 -11.014 0.209 1.00 97.31 102 GLY A O 1
ATOM 808 N N . SER A 1 103 ? 7.598 -8.775 0.077 1.00 97.44 103 SER A N 1
ATOM 809 C CA . SER A 1 103 ? 7.301 -8.573 1.495 1.00 97.44 103 SER A CA 1
ATOM 810 C C . SER A 1 103 ? 5.895 -9.055 1.872 1.00 97.44 103 SER A C 1
ATOM 812 O O . SER A 1 103 ? 5.721 -9.754 2.866 1.00 97.44 103 SER A O 1
ATOM 814 N N . ALA A 1 104 ? 4.894 -8.744 1.047 1.00 97.56 104 ALA A N 1
ATOM 815 C CA . ALA A 1 104 ? 3.498 -9.111 1.259 1.00 97.56 104 ALA A CA 1
ATOM 816 C C . ALA A 1 104 ? 3.265 -10.624 1.243 1.00 97.56 104 ALA A C 1
ATOM 818 O O . ALA A 1 104 ? 2.422 -11.094 2.000 1.00 97.56 104 ALA A O 1
ATOM 819 N N . GLY A 1 105 ? 4.021 -11.387 0.446 1.00 96.38 105 GLY A N 1
ATOM 820 C CA . GLY A 1 105 ? 3.795 -12.828 0.272 1.00 96.38 105 GLY A CA 1
ATOM 821 C C . GLY A 1 105 ? 3.870 -13.602 1.586 1.00 96.38 105 GLY A C 1
ATOM 822 O O . GLY A 1 105 ? 3.022 -14.445 1.867 1.00 96.38 105 GLY A O 1
ATOM 823 N N . SER A 1 106 ? 4.813 -13.232 2.454 1.00 94.19 106 SER A N 1
ATOM 824 C CA . SER A 1 106 ? 4.956 -13.813 3.793 1.00 94.19 106 SER A CA 1
ATOM 825 C C . SER A 1 106 ? 3.869 -13.379 4.775 1.00 94.19 106 SER A C 1
ATOM 827 O O . SER A 1 106 ? 3.842 -13.892 5.884 1.00 94.19 106 SER A O 1
ATOM 829 N N . HIS A 1 107 ? 2.988 -12.447 4.408 1.00 97.62 107 HIS A N 1
ATOM 830 C CA . HIS A 1 107 ? 1.927 -11.898 5.255 1.00 97.62 107 HIS A CA 1
ATOM 831 C C . HIS A 1 107 ? 0.520 -12.141 4.702 1.00 97.62 107 HIS A C 1
ATOM 833 O O . HIS A 1 107 ? -0.441 -11.560 5.207 1.00 97.62 107 HIS A O 1
ATOM 839 N N . LEU A 1 108 ? 0.371 -13.018 3.711 1.00 97.88 108 LEU A N 1
ATOM 840 C CA . LEU A 1 108 ? -0.936 -13.452 3.228 1.00 97.88 108 LEU A CA 1
ATOM 841 C C . LEU A 1 108 ? -1.414 -14.692 3.977 1.00 97.88 108 LEU A C 1
ATOM 843 O O . LEU A 1 108 ? -0.636 -15.602 4.280 1.00 97.88 108 LEU A O 1
ATOM 847 N N . SER A 1 109 ? -2.705 -14.718 4.289 1.00 97.38 109 SER A N 1
ATOM 848 C CA . SER A 1 109 ? -3.386 -15.935 4.726 1.00 97.38 109 SER A CA 1
ATOM 849 C C . SER A 1 109 ? -3.499 -16.928 3.560 1.00 97.38 109 SER A C 1
ATOM 851 O O . SER A 1 109 ? -3.153 -16.631 2.412 1.00 97.38 109 SER A O 1
ATOM 853 N N . TYR A 1 110 ? -3.990 -18.137 3.838 1.00 95.38 110 TYR A N 1
ATOM 854 C CA . TYR A 1 110 ? -4.304 -19.083 2.771 1.00 95.38 110 TYR A CA 1
ATOM 855 C C . TYR A 1 110 ? -5.336 -18.470 1.810 1.00 95.38 110 TYR A C 1
ATOM 857 O O . TYR A 1 110 ? -6.417 -18.082 2.240 1.00 95.38 110 TYR A O 1
ATOM 865 N N . LYS A 1 111 ? -4.998 -18.402 0.513 1.00 94.75 111 LYS A N 1
ATOM 866 C CA . LYS A 1 111 ? -5.770 -17.713 -0.547 1.00 94.75 111 LYS A CA 1
ATOM 867 C C . LYS A 1 111 ? -5.899 -16.190 -0.380 1.00 94.75 111 LYS A C 1
ATOM 869 O O . LYS A 1 111 ? -6.713 -15.580 -1.072 1.00 94.75 111 LYS A O 1
ATOM 874 N N . GLY A 1 112 ? -5.089 -15.576 0.481 1.00 97.12 112 GLY A N 1
ATOM 875 C CA . GLY A 1 112 ? -5.023 -14.124 0.600 1.00 97.12 112 GLY A CA 1
ATOM 876 C C . GLY A 1 112 ? -4.563 -13.457 -0.701 1.00 97.12 112 GLY A C 1
ATOM 877 O O . GLY A 1 112 ? -3.868 -14.059 -1.523 1.00 97.12 112 GLY A O 1
ATOM 878 N N . GLN A 1 113 ? -4.949 -12.198 -0.892 1.00 97.81 113 GLN A N 1
ATOM 879 C CA . GLN A 1 113 ? -4.717 -11.451 -2.126 1.00 97.81 113 GLN A CA 1
ATOM 880 C C . GLN A 1 113 ? -3.958 -10.146 -1.883 1.00 97.81 113 GLN A C 1
ATOM 882 O O . GLN A 1 113 ? -4.078 -9.507 -0.835 1.00 97.81 113 GLN A O 1
ATOM 887 N N . VAL A 1 114 ? -3.217 -9.707 -2.902 1.00 97.88 114 VAL A N 1
ATOM 888 C CA . VAL A 1 114 ? -2.673 -8.347 -2.975 1.00 97.88 114 VAL A CA 1
ATOM 889 C C . VAL A 1 114 ? -3.392 -7.599 -4.088 1.00 97.88 114 VAL A C 1
ATOM 891 O O . VAL A 1 114 ? -3.368 -8.028 -5.239 1.00 97.88 114 VAL A O 1
ATOM 894 N N . ALA A 1 115 ? -4.007 -6.468 -3.757 1.00 97.06 115 ALA A N 1
ATOM 895 C CA . ALA A 1 115 ? -4.606 -5.559 -4.726 1.00 97.06 115 ALA A CA 1
ATOM 896 C C . ALA A 1 115 ? -3.721 -4.318 -4.862 1.00 97.06 115 ALA A C 1
ATOM 898 O O . ALA A 1 115 ? -3.458 -3.629 -3.875 1.00 97.06 115 ALA A O 1
ATOM 899 N N . ILE A 1 116 ? -3.255 -4.024 -6.077 1.00 95.50 116 ILE A N 1
ATOM 900 C CA . ILE A 1 116 ? -2.417 -2.852 -6.347 1.00 95.50 116 ILE A CA 1
ATOM 901 C C . ILE A 1 116 ? -3.112 -1.958 -7.365 1.00 95.50 116 ILE A C 1
ATOM 903 O O . ILE A 1 116 ? -3.380 -2.383 -8.487 1.00 95.50 116 ILE A O 1
ATOM 907 N N . THR A 1 117 ? -3.354 -0.704 -6.993 1.00 93.00 117 THR A N 1
ATOM 908 C CA . THR A 1 117 ? -3.890 0.305 -7.915 1.00 93.00 117 THR A CA 1
ATOM 909 C C . THR A 1 117 ? -2.728 1.074 -8.524 1.00 93.00 117 THR A C 1
ATOM 911 O O . THR A 1 117 ? -1.953 1.680 -7.793 1.00 93.00 117 THR A O 1
ATOM 914 N N . VAL A 1 118 ? -2.594 1.089 -9.848 1.00 89.94 118 VAL A N 1
ATOM 915 C CA . VAL A 1 118 ? -1.538 1.836 -10.554 1.00 89.94 118 VAL A CA 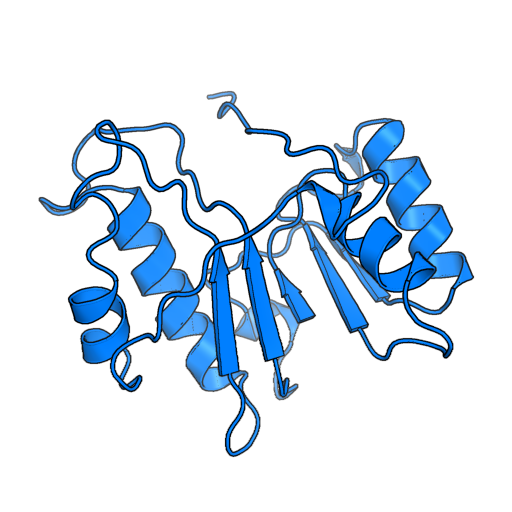1
ATOM 916 C C . VAL A 1 118 ? -2.139 2.894 -11.472 1.00 89.94 118 VAL A C 1
ATOM 918 O O . VAL A 1 118 ? -3.291 2.796 -11.891 1.00 89.94 118 VAL A O 1
ATOM 921 N N . VAL A 1 119 ? -1.357 3.928 -11.789 1.00 84.69 119 VAL A N 1
ATOM 922 C CA . VAL A 1 119 ? -1.767 4.923 -12.787 1.00 84.69 119 VAL A CA 1
ATOM 923 C C . VAL A 1 119 ? -1.689 4.279 -14.167 1.00 84.69 119 VAL A C 1
ATOM 925 O O . VAL A 1 119 ? -0.604 3.914 -14.611 1.00 84.69 119 VAL A O 1
ATOM 928 N N . ASN A 1 120 ? -2.831 4.179 -14.846 1.00 78.62 120 ASN A N 1
ATOM 929 C CA . ASN A 1 120 ? -2.901 3.758 -16.239 1.00 78.62 120 ASN A CA 1
ATOM 930 C C . ASN A 1 120 ? -2.918 4.998 -17.143 1.00 78.62 120 ASN A C 1
ATOM 932 O O . ASN A 1 120 ? -3.961 5.617 -17.351 1.00 78.62 120 ASN A O 1
ATOM 936 N N . SER A 1 121 ? -1.746 5.414 -17.617 1.00 77.19 121 SER A N 1
ATOM 937 C CA . SER A 1 121 ? -1.614 6.487 -18.604 1.00 77.19 121 SER A CA 1
ATOM 938 C C . SER A 1 121 ? -0.417 6.223 -19.515 1.00 77.19 121 SER A C 1
ATOM 940 O O . SER A 1 121 ? 0.497 5.507 -19.096 1.00 77.19 121 SER A O 1
ATOM 942 N N . PRO A 1 122 ? -0.347 6.845 -20.709 1.00 74.12 122 PRO A N 1
ATOM 943 C CA . PRO A 1 122 ? 0.797 6.681 -21.611 1.00 74.12 122 PRO A CA 1
ATOM 944 C C . PRO A 1 122 ? 2.147 6.978 -20.938 1.00 74.12 122 PRO A C 1
ATOM 946 O O . PRO A 1 122 ? 3.168 6.388 -21.267 1.00 74.12 122 PRO A O 1
ATOM 949 N N . HIS A 1 123 ? 2.161 7.862 -19.934 1.00 64.00 123 HIS A N 1
ATOM 950 C CA . HIS A 1 123 ? 3.368 8.193 -19.176 1.00 64.00 123 HIS A CA 1
ATOM 951 C C . HIS A 1 123 ? 3.895 7.052 -18.290 1.00 64.00 123 HIS A C 1
ATOM 953 O O . HIS A 1 123 ? 5.073 7.094 -17.918 1.00 64.00 123 HIS A O 1
ATOM 959 N N . TYR A 1 124 ? 3.046 6.083 -17.941 1.00 67.88 124 TYR A N 1
ATOM 960 C CA . TYR A 1 124 ? 3.346 4.930 -17.087 1.00 67.88 124 TYR A CA 1
ATOM 961 C C . TYR A 1 124 ? 3.241 3.591 -17.828 1.00 67.88 124 TYR A C 1
ATOM 963 O O . TYR A 1 124 ? 3.367 2.542 -17.192 1.00 67.88 124 TYR A O 1
ATOM 971 N N . ASP A 1 125 ? 3.047 3.611 -19.147 1.00 72.50 125 ASP A N 1
ATOM 972 C CA . ASP A 1 125 ? 2.973 2.386 -19.934 1.00 72.50 125 ASP A CA 1
ATOM 973 C C . ASP A 1 125 ? 4.278 1.581 -19.813 1.00 72.50 125 ASP A C 1
ATOM 975 O O . ASP A 1 125 ? 5.381 2.139 -19.817 1.00 72.50 125 ASP A O 1
ATOM 979 N N . GLY A 1 126 ? 4.149 0.279 -19.552 1.00 72.12 126 GLY A N 1
ATOM 980 C CA . GLY A 1 126 ? 5.265 -0.620 -19.229 1.00 72.12 126 GLY A CA 1
ATOM 981 C C . GLY A 1 126 ? 6.066 -0.293 -17.952 1.00 72.12 126 GLY A C 1
ATOM 982 O O . GLY A 1 126 ? 6.958 -1.054 -17.581 1.00 72.12 126 GLY A O 1
ATOM 983 N N . ALA A 1 127 ? 5.771 0.799 -17.233 1.00 79.06 127 ALA A N 1
ATOM 984 C CA . ALA A 1 127 ? 6.588 1.266 -16.106 1.00 79.06 127 ALA A CA 1
ATOM 985 C C . ALA A 1 127 ? 6.534 0.337 -14.887 1.00 79.06 127 ALA A C 1
ATOM 987 O O . ALA A 1 127 ? 7.470 0.314 -14.087 1.00 79.06 127 ALA A O 1
ATOM 988 N N . PHE A 1 128 ? 5.433 -0.394 -14.727 1.00 84.75 128 PHE A N 1
ATOM 989 C CA . PHE A 1 128 ? 5.224 -1.280 -13.586 1.00 84.75 128 PHE A CA 1
ATOM 990 C C . PHE A 1 128 ? 5.548 -2.743 -13.885 1.00 84.75 128 PHE A C 1
ATOM 992 O O . PHE A 1 128 ? 5.970 -3.423 -12.956 1.00 84.75 128 PHE A O 1
ATOM 999 N N . ASP A 1 129 ? 5.385 -3.214 -15.132 1.00 90.69 129 ASP A N 1
ATOM 1000 C CA . ASP A 1 129 ? 5.625 -4.613 -15.549 1.00 90.69 129 ASP A CA 1
ATOM 1001 C C . ASP A 1 129 ? 5.096 -5.612 -14.492 1.00 90.69 129 ASP A C 1
ATOM 1003 O O . ASP A 1 129 ? 5.847 -6.332 -13.821 1.00 90.69 129 ASP A O 1
ATOM 1007 N N . MET A 1 130 ? 3.777 -5.528 -14.255 1.00 92.19 130 MET A N 1
ATOM 1008 C CA . MET A 1 130 ? 3.094 -6.206 -13.145 1.00 92.19 130 MET A CA 1
ATOM 1009 C C . MET A 1 130 ? 3.178 -7.727 -13.272 1.00 92.19 130 MET A C 1
ATOM 1011 O O . MET A 1 130 ? 3.368 -8.401 -12.263 1.00 92.19 130 MET A O 1
ATOM 1015 N N . ASP A 1 131 ? 3.113 -8.258 -14.495 1.00 93.50 131 ASP A N 1
ATOM 1016 C CA . ASP A 1 131 ? 3.234 -9.693 -14.764 1.00 93.50 131 ASP A CA 1
ATOM 1017 C C . ASP A 1 131 ? 4.598 -10.230 -14.323 1.00 93.50 131 ASP A C 1
ATOM 1019 O O . ASP A 1 131 ? 4.682 -11.237 -13.611 1.00 93.50 131 ASP A O 1
ATOM 1023 N N . SER A 1 132 ? 5.685 -9.527 -14.665 1.00 94.19 132 SER A N 1
ATOM 1024 C CA . SER A 1 132 ? 7.026 -9.925 -14.232 1.00 94.19 132 SER A CA 1
ATOM 1025 C C . SER A 1 132 ? 7.202 -9.787 -12.722 1.00 94.19 132 SER A C 1
ATOM 1027 O O . SER A 1 132 ? 7.850 -10.635 -12.101 1.00 94.19 132 SER A O 1
ATOM 1029 N N . ALA A 1 133 ? 6.631 -8.741 -12.115 1.00 95.06 133 ALA A N 1
ATOM 1030 C CA . ALA A 1 133 ? 6.687 -8.534 -10.669 1.00 95.06 133 ALA A CA 1
ATOM 1031 C C . ALA A 1 133 ? 5.928 -9.632 -9.898 1.00 95.06 133 ALA A C 1
ATOM 1033 O O . ALA A 1 133 ? 6.451 -10.138 -8.900 1.00 95.06 133 ALA A O 1
ATOM 1034 N N . ALA A 1 134 ? 4.749 -10.034 -10.382 1.00 96.25 134 ALA A N 1
ATOM 1035 C CA . ALA A 1 134 ? 3.944 -11.123 -9.833 1.00 96.25 134 ALA A CA 1
ATOM 1036 C C . ALA A 1 134 ? 4.675 -12.466 -9.959 1.00 96.25 134 ALA A C 1
ATOM 1038 O O . ALA A 1 134 ? 4.968 -13.111 -8.948 1.00 96.25 134 ALA A O 1
ATOM 1039 N N . LYS A 1 135 ? 5.094 -12.822 -11.181 1.00 96.81 135 LYS A N 1
ATOM 1040 C CA . LYS A 1 135 ? 5.807 -14.074 -11.470 1.00 96.81 135 LYS A CA 1
ATOM 1041 C C . LYS A 1 135 ? 7.069 -14.234 -10.624 1.00 96.81 135 LYS A C 1
ATOM 1043 O O . LYS A 1 135 ? 7.329 -15.312 -10.096 1.00 96.81 135 LYS A O 1
ATOM 1048 N N . ARG A 1 136 ? 7.865 -13.168 -10.470 1.00 95.81 136 ARG A N 1
ATOM 1049 C CA . ARG A 1 136 ? 9.105 -13.197 -9.671 1.00 95.81 136 ARG A CA 1
ATOM 1050 C C . ARG A 1 136 ? 8.877 -13.462 -8.187 1.00 95.81 136 ARG A C 1
ATOM 1052 O O . ARG A 1 136 ? 9.803 -13.939 -7.542 1.00 95.81 136 ARG A O 1
ATOM 1059 N N . ASN A 1 137 ? 7.696 -13.143 -7.667 1.00 96.75 137 ASN A N 1
ATOM 1060 C CA . ASN A 1 137 ? 7.346 -13.347 -6.264 1.00 96.75 137 ASN A CA 1
ATOM 1061 C C . ASN A 1 137 ? 6.367 -14.520 -6.063 1.00 96.75 137 ASN A C 1
ATOM 1063 O O . ASN A 1 137 ? 5.806 -14.653 -4.982 1.00 96.75 137 ASN A O 1
ATOM 1067 N N . GLY A 1 138 ? 6.162 -15.367 -7.081 1.00 96.06 138 GLY A N 1
ATOM 1068 C CA . GLY A 1 138 ? 5.331 -16.571 -6.972 1.00 96.06 138 GLY A CA 1
ATOM 1069 C C . GLY A 1 138 ? 3.821 -16.320 -6.968 1.00 96.06 138 GLY A C 1
ATOM 1070 O O . GLY A 1 138 ? 3.071 -17.199 -6.557 1.00 96.06 138 GLY A O 1
ATOM 1071 N N . TYR A 1 139 ? 3.370 -15.147 -7.419 1.00 96.94 139 TYR A N 1
ATOM 1072 C CA . TYR A 1 139 ? 1.947 -14.855 -7.584 1.00 96.94 139 TYR A CA 1
ATOM 1073 C C . TYR A 1 139 ? 1.435 -15.336 -8.941 1.00 96.94 139 TYR A C 1
ATOM 1075 O O . TYR A 1 139 ? 2.176 -15.380 -9.927 1.00 96.94 139 TYR A O 1
ATOM 1083 N N . GLU A 1 140 ? 0.139 -15.633 -8.994 1.00 95.44 140 GLU A N 1
ATOM 1084 C CA . GLU A 1 140 ? -0.583 -15.799 -10.253 1.00 95.44 140 GLU A CA 1
ATOM 1085 C C . GLU A 1 140 ? -0.562 -14.499 -11.080 1.00 95.44 140 GLU A C 1
ATOM 1087 O O . GLU A 1 140 ? -0.407 -13.408 -10.516 1.00 95.44 140 GLU A O 1
ATOM 1092 N N . PRO A 1 141 ? -0.734 -14.588 -12.413 1.00 94.38 141 PRO A N 1
ATOM 1093 C CA . PRO A 1 141 ? -0.877 -13.409 -13.256 1.00 94.38 141 PRO A CA 1
ATOM 1094 C C . PRO A 1 141 ? -1.982 -12.472 -12.735 1.00 94.38 141 PRO A C 1
ATOM 1096 O O . PRO A 1 141 ? -3.095 -12.933 -12.448 1.00 94.38 141 PRO A O 1
ATOM 1099 N N . PRO A 1 142 ? -1.701 -11.166 -12.593 1.00 93.62 142 PRO A N 1
ATOM 1100 C CA . PRO A 1 142 ? -2.655 -10.216 -12.047 1.00 93.62 142 PRO A CA 1
ATOM 1101 C C . PRO A 1 142 ? -3.869 -10.059 -12.965 1.00 93.62 142 PRO A C 1
ATOM 1103 O O . PRO A 1 142 ? -3.760 -10.000 -14.188 1.00 93.62 142 PRO A O 1
ATOM 1106 N N . ARG A 1 143 ? -5.046 -9.912 -12.356 1.00 93.56 143 ARG A N 1
ATOM 1107 C CA . ARG A 1 143 ? -6.269 -9.511 -13.059 1.00 93.56 143 ARG A CA 1
ATOM 1108 C C . ARG A 1 143 ? -6.463 -8.009 -12.896 1.00 93.56 143 ARG A C 1
ATOM 1110 O O . ARG A 1 143 ? -6.481 -7.507 -11.774 1.00 93.56 143 ARG A O 1
ATOM 1117 N N . ALA A 1 144 ? -6.592 -7.294 -14.009 1.00 90.44 144 ALA A N 1
ATOM 1118 C CA . ALA A 1 144 ? -6.774 -5.848 -14.006 1.00 90.44 144 ALA A CA 1
ATOM 1119 C C . ALA A 1 144 ? -8.261 -5.474 -14.045 1.00 90.44 144 ALA A C 1
ATOM 1121 O O . ALA A 1 144 ? -9.021 -5.980 -14.869 1.00 90.44 144 ALA A O 1
ATOM 1122 N N . HIS A 1 145 ? -8.653 -4.537 -13.183 1.00 90.00 145 HIS A N 1
ATOM 1123 C CA . HIS A 1 145 ? -9.992 -3.954 -13.141 1.00 90.00 145 HIS A CA 1
ATOM 1124 C C . HIS A 1 145 ? -9.882 -2.422 -13.104 1.00 90.00 145 HIS A C 1
ATOM 1126 O O . HIS A 1 145 ? -8.930 -1.898 -12.518 1.00 90.00 145 HIS A O 1
ATOM 1132 N N . PRO A 1 146 ? -10.821 -1.680 -13.718 1.00 89.25 146 PRO A N 1
ATOM 1133 C CA . PRO A 1 146 ? -10.815 -0.226 -13.638 1.00 89.25 146 PRO A CA 1
ATOM 1134 C C . PRO A 1 146 ? -11.083 0.236 -12.200 1.00 89.25 146 PRO A C 1
ATOM 1136 O O . PRO A 1 146 ? -12.009 -0.244 -11.552 1.00 89.25 146 PRO A O 1
ATOM 1139 N N . PHE A 1 147 ? -10.303 1.206 -11.725 1.00 87.62 147 PHE A N 1
ATOM 1140 C CA . PHE A 1 147 ? -10.538 1.881 -10.449 1.00 87.62 147 PHE A CA 1
ATOM 1141 C C . PHE A 1 147 ? -11.317 3.175 -10.689 1.00 87.62 147 PHE A C 1
ATOM 1143 O O . PHE A 1 147 ? -10.861 4.041 -11.441 1.00 87.62 147 PHE A O 1
ATOM 1150 N N . LYS A 1 148 ? -12.478 3.327 -10.050 1.00 88.69 148 LYS A N 1
ATOM 1151 C CA . LYS A 1 148 ? -13.316 4.523 -10.176 1.00 88.69 148 LYS A CA 1
ATOM 1152 C C . LYS A 1 148 ? -13.267 5.325 -8.882 1.00 88.69 148 LYS A C 1
ATOM 1154 O O . LYS A 1 148 ? -13.726 4.874 -7.842 1.00 88.69 148 LYS A O 1
ATOM 1159 N N . PHE A 1 149 ? -12.746 6.548 -8.951 1.00 85.62 149 PHE A N 1
ATOM 1160 C CA . PHE A 1 149 ? -12.683 7.441 -7.787 1.00 85.62 149 PHE A CA 1
ATOM 1161 C C . PHE A 1 149 ? -14.067 7.752 -7.197 1.00 85.62 149 PHE A C 1
ATOM 1163 O O . PHE A 1 149 ? -14.179 7.954 -5.994 1.00 85.62 149 PHE A O 1
ATOM 1170 N N . SER A 1 150 ? -15.115 7.752 -8.029 1.00 88.06 150 SER A N 1
ATOM 1171 C CA . SER A 1 150 ? -16.508 7.951 -7.609 1.00 88.06 150 SER A CA 1
ATOM 1172 C C . SER A 1 150 ? -17.002 6.912 -6.607 1.00 88.06 150 SER A C 1
ATOM 1174 O O . SER A 1 150 ? -17.915 7.208 -5.843 1.00 88.06 150 SER A O 1
ATOM 1176 N N . ASP A 1 151 ? -16.400 5.723 -6.596 1.00 88.62 151 ASP A N 1
ATOM 1177 C CA . ASP A 1 151 ? -16.812 4.624 -5.722 1.00 88.62 151 ASP A CA 1
ATOM 1178 C C . ASP A 1 151 ? -16.320 4.847 -4.276 1.00 88.62 151 ASP A C 1
ATOM 1180 O O . ASP A 1 151 ? -16.717 4.120 -3.371 1.00 88.62 151 ASP A O 1
ATOM 1184 N N . TYR A 1 152 ? -15.492 5.880 -4.045 1.00 88.56 152 TYR A N 1
ATOM 1185 C CA . TYR A 1 152 ? -14.880 6.207 -2.754 1.00 88.56 152 TYR A CA 1
ATOM 1186 C C . TYR A 1 152 ? -15.104 7.685 -2.379 1.00 88.56 152 TYR A C 1
ATOM 1188 O O . TYR A 1 152 ? -14.205 8.522 -2.539 1.00 88.56 152 TYR A O 1
ATOM 1196 N N . PRO A 1 153 ? -16.293 8.047 -1.854 1.00 84.31 153 PRO A N 1
ATOM 1197 C CA . PRO A 1 153 ? -16.602 9.418 -1.459 1.00 84.31 153 PRO A CA 1
ATOM 1198 C C . PRO A 1 153 ? -15.586 9.977 -0.455 1.00 84.31 153 PRO A C 1
ATOM 1200 O O . PRO A 1 153 ? -15.250 9.327 0.536 1.00 84.31 153 PRO A O 1
ATOM 1203 N N . GLY A 1 154 ? -15.088 11.190 -0.709 1.00 79.38 154 GLY A N 1
ATOM 1204 C CA . GLY A 1 154 ? -14.121 11.874 0.159 1.00 79.38 154 GLY A CA 1
ATOM 1205 C C . GLY A 1 154 ? -12.665 11.408 0.026 1.00 79.38 154 GLY A C 1
ATOM 1206 O O . GLY A 1 154 ? -11.796 11.968 0.699 1.00 79.38 154 GLY A O 1
ATOM 1207 N N . TYR A 1 155 ? -12.366 10.428 -0.836 1.00 84.25 155 TYR A N 1
ATOM 1208 C CA . TYR A 1 155 ? -10.987 10.047 -1.132 1.00 84.25 155 TYR A CA 1
ATOM 1209 C C . TYR A 1 155 ? -10.275 11.135 -1.949 1.00 84.25 155 TYR A C 1
ATOM 1211 O O . TYR A 1 155 ? -10.697 11.480 -3.052 1.00 84.25 155 TYR A O 1
ATOM 1219 N N . THR A 1 156 ? -9.139 11.619 -1.438 1.00 77.56 156 THR A N 1
ATOM 1220 C CA . THR A 1 156 ? -8.260 12.544 -2.164 1.00 77.56 156 THR A CA 1
ATOM 1221 C C . THR A 1 156 ? -6.902 11.893 -2.366 1.00 77.56 156 THR A C 1
ATOM 1223 O O . THR A 1 156 ? -6.136 11.716 -1.415 1.00 77.56 156 THR A O 1
ATOM 1226 N N . HIS A 1 157 ? -6.575 11.571 -3.619 1.00 75.44 157 HIS A N 1
ATOM 1227 C CA . HIS A 1 157 ? -5.261 11.046 -3.972 1.00 75.44 157 HIS A CA 1
ATOM 1228 C C . HIS A 1 157 ? -4.179 12.124 -3.798 1.00 75.44 157 HIS A C 1
ATOM 1230 O O . HIS A 1 157 ? -4.195 13.151 -4.477 1.00 75.44 157 HIS A O 1
ATOM 1236 N N . VAL A 1 158 ? -3.206 11.876 -2.916 1.00 70.00 158 VAL A N 1
ATOM 1237 C CA . VAL A 1 158 ? -2.070 12.778 -2.675 1.00 70.00 158 VAL A CA 1
ATOM 1238 C C . VAL A 1 158 ? -0.777 12.105 -3.132 1.00 70.00 158 VAL A C 1
ATOM 1240 O O . VAL A 1 158 ? -0.375 11.078 -2.588 1.00 70.00 158 VAL A O 1
ATOM 1243 N N . LYS A 1 159 ? -0.097 12.706 -4.116 1.00 61.78 159 LYS A N 1
ATOM 1244 C CA . LYS A 1 159 ? 1.256 12.302 -4.534 1.00 61.78 159 LYS A CA 1
ATOM 1245 C C . LYS A 1 159 ? 2.277 12.871 -3.551 1.00 61.78 159 LYS A C 1
ATOM 1247 O O . LYS A 1 159 ? 2.234 14.065 -3.262 1.00 61.78 159 LYS A O 1
ATOM 1252 N N . ARG A 1 160 ? 3.244 12.070 -3.096 1.00 54.62 160 ARG A N 1
ATOM 1253 C CA . ARG A 1 160 ? 4.404 12.613 -2.369 1.00 54.62 160 ARG A CA 1
ATOM 1254 C C . ARG A 1 160 ? 5.513 13.020 -3.334 1.00 54.62 160 ARG A C 1
ATOM 1256 O O . ARG A 1 160 ? 5.859 12.273 -4.246 1.00 54.62 160 ARG A O 1
ATOM 1263 N N . LYS A 1 161 ? 6.090 14.199 -3.093 1.00 39.22 161 LYS A N 1
ATOM 1264 C CA . LYS A 1 161 ? 7.441 14.553 -3.542 1.00 39.22 161 LYS A CA 1
ATOM 1265 C C . LYS A 1 161 ? 8.408 14.049 -2.469 1.00 39.22 161 LYS A C 1
ATOM 1267 O O . LYS A 1 161 ? 8.138 14.252 -1.287 1.00 39.22 161 LYS A O 1
ATOM 1272 N N . ARG A 1 162 ? 9.514 13.399 -2.843 1.00 39.91 162 ARG A N 1
ATOM 1273 C CA . ARG A 1 162 ? 10.643 13.252 -1.911 1.00 39.91 162 ARG A CA 1
ATOM 1274 C C . ARG A 1 162 ? 11.161 14.661 -1.629 1.00 39.91 162 ARG A C 1
ATOM 1276 O O . ARG A 1 162 ? 11.595 15.335 -2.557 1.00 39.91 162 ARG A O 1
ATOM 1283 N N . THR A 1 163 ? 11.096 15.111 -0.384 1.00 34.31 163 THR A N 1
ATOM 1284 C CA . THR A 1 163 ? 12.114 16.042 0.107 1.00 34.31 163 THR A CA 1
ATOM 1285 C C . THR A 1 163 ? 13.410 15.245 0.212 1.00 34.31 163 THR A C 1
ATOM 1287 O O . THR A 1 163 ? 13.383 14.109 0.695 1.00 34.31 163 THR A O 1
ATOM 1290 N N . ALA A 1 164 ? 14.463 15.795 -0.393 1.00 34.66 164 ALA A N 1
ATOM 1291 C CA . ALA A 1 164 ? 15.798 15.213 -0.470 1.00 34.66 164 ALA A CA 1
ATOM 1292 C C . ALA A 1 164 ? 16.363 14.877 0.913 1.00 34.66 164 ALA A C 1
ATOM 1294 O O . ALA A 1 164 ? 16.025 15.606 1.874 1.00 34.66 164 ALA A O 1
#

pLDDT: mean 89.9, std 11.75, range [34.31, 98.31]

Organism: NCBI:txid2670329

Radius of gyration: 15.61 Å; chains: 1; bounding box: 42×37×39 Å

Foldseek 3Di:
DEPADDLCQLVLLVCVPDPDQDAEEHEHLAAPVPHDPSSVVNCVVCVVSVYHYYYNDDLLACCVPQPQAADLEYEYEADDPQDQPDDVNAGVSLVSLLSNLLNNVSRHDVNRDYHYHYDDDPVCVVRNVQQVSQVVNVHDGDDDDDDDVVSGPRDDDDDDDDPD

Secondary structure (DSSP, 8-state):
-EEEESSSHHHHHHHHH-SS----EEEESS-GGG--HHHHHHHHHHHHTT-EEE-S--TT-THHHHTT--EEEEEEE----S--S-BTTB-HHHHHHHHHHHHHHTTEEEEEEEEEE---SGGGTTTS-HHHHHHHTTPPPPPP----GGGSTT----PPPPP-